Protein AF-A0A2C6MEG7-F1 (afdb_monomer)

pLDDT: mean 74.33, std 18.3, range [35.72, 91.44]

Foldseek 3Di:
DDDDPPPPPPPVPWDWFWQAAQLDGPVVSCVVVVHDPVNVCVVCVVVVHNGSNQWNTWTATPVRDIDTHGPPPDDPPPPPPPVPDD

Secondary structure (DSSP, 8-state):
------------SS--EEEEETTEE-HHHHHHTT--HHHHHHHHHHTT---GGGEEEEEE-TTSPEEEEETT--------------

Sequence (86 aa):
MTTGDIGVTTQYEGVASELIVDGKLIQQNLQQNNLSKEWLITQLQKQGIKSIEEVSFASLDTSGNLYVDKYHDNLQYVEDITDEEK

Mean predicted aligned error: 11.76 Å

Organism: NCBI:txid1383067

Structure (mmCIF, N/CA/C/O backbone):
data_AF-A0A2C6MEG7-F1
#
_entry.id   AF-A0A2C6MEG7-F1
#
loop_
_atom_site.group_PDB
_atom_site.id
_atom_site.type_symbol
_atom_site.label_atom_id
_atom_site.label_alt_id
_atom_site.label_comp_id
_atom_site.label_asym_id
_atom_site.label_entity_id
_atom_site.label_seq_id
_atom_site.pdbx_PDB_ins_code
_atom_site.Cartn_x
_atom_site.Cartn_y
_atom_site.Cartn_z
_atom_site.occupancy
_atom_site.B_iso_or_equiv
_atom_site.auth_seq_id
_atom_site.auth_comp_id
_atom_site.auth_asym_id
_atom_site.auth_atom_id
_atom_site.pdbx_PDB_model_num
ATOM 1 N N . MET A 1 1 ? -1.190 -13.909 -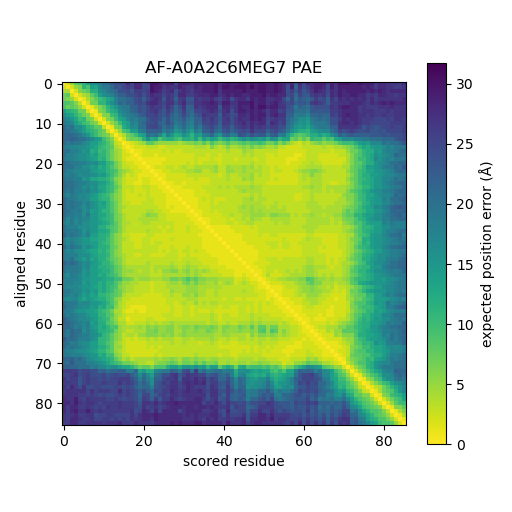41.344 1.00 35.72 1 MET A N 1
ATOM 2 C CA . MET A 1 1 ? -1.779 -13.149 -40.225 1.00 35.72 1 MET A CA 1
ATOM 3 C C . MET A 1 1 ? -0.918 -13.479 -39.032 1.00 35.72 1 MET A C 1
ATOM 5 O O . MET A 1 1 ? -0.999 -14.597 -38.543 1.00 35.72 1 MET A O 1
ATOM 9 N N . THR A 1 2 ? 0.019 -12.605 -38.695 1.00 45.09 2 THR A N 1
ATOM 10 C CA . THR A 1 2 ? 0.995 -12.894 -37.646 1.00 45.09 2 THR A CA 1
ATOM 11 C C . THR A 1 2 ? 0.676 -11.980 -36.479 1.00 45.09 2 THR A C 1
ATOM 13 O O . THR A 1 2 ? 0.708 -10.765 -36.622 1.00 45.09 2 THR A O 1
ATOM 16 N N . THR A 1 3 ? 0.239 -12.618 -35.397 1.00 51.09 3 THR A N 1
ATOM 17 C CA . THR A 1 3 ? 0.473 -12.300 -33.987 1.00 51.09 3 THR A CA 1
ATOM 18 C C . THR A 1 3 ? 1.212 -10.992 -33.704 1.00 51.09 3 THR A C 1
ATOM 20 O O . THR A 1 3 ? 2.334 -10.832 -34.178 1.00 51.09 3 THR A O 1
ATOM 23 N N . GLY A 1 4 ? 0.676 -10.155 -32.810 1.00 50.56 4 GLY A N 1
ATOM 24 C CA . GLY A 1 4 ? 1.560 -9.343 -31.966 1.00 50.56 4 GLY A CA 1
ATOM 25 C C . GLY A 1 4 ? 1.133 -7.932 -31.588 1.00 50.56 4 GLY A C 1
ATOM 26 O O . GLY A 1 4 ? 1.849 -7.329 -30.805 1.00 50.56 4 GLY A O 1
ATOM 27 N N . ASP A 1 5 ? 0.006 -7.401 -32.058 1.00 45.53 5 ASP A N 1
ATOM 28 C CA . ASP A 1 5 ? -0.377 -6.021 -31.719 1.00 45.53 5 ASP A CA 1
ATOM 29 C C . ASP A 1 5 ? -1.310 -5.968 -30.503 1.00 45.53 5 ASP A C 1
ATOM 31 O O . ASP A 1 5 ? -2.477 -5.590 -30.570 1.00 45.53 5 ASP A O 1
ATOM 35 N N . ILE A 1 6 ? -0.782 -6.391 -29.355 1.00 55.50 6 ILE A N 1
ATOM 36 C CA . ILE A 1 6 ? -1.165 -5.742 -28.105 1.00 55.50 6 ILE A CA 1
ATOM 37 C C . ILE A 1 6 ? -0.047 -4.736 -27.872 1.00 55.50 6 ILE A C 1
ATOM 39 O O . ILE A 1 6 ? 1.005 -5.086 -27.343 1.00 55.50 6 ILE A O 1
ATOM 43 N N . GLY A 1 7 ? -0.260 -3.506 -28.338 1.00 45.91 7 GLY A N 1
ATOM 44 C CA . GLY A 1 7 ? 0.611 -2.358 -28.109 1.00 45.91 7 GLY A CA 1
ATOM 45 C C . GLY A 1 7 ? 0.639 -1.947 -26.638 1.00 45.91 7 GLY A C 1
ATOM 46 O O . GLY A 1 7 ? 0.344 -0.805 -26.306 1.00 45.91 7 GLY A O 1
ATOM 47 N N . VAL A 1 8 ? 1.003 -2.863 -25.738 1.00 51.06 8 VAL A N 1
ATOM 48 C CA . VAL A 1 8 ? 1.616 -2.459 -24.481 1.00 51.06 8 VAL A CA 1
ATOM 49 C C . VAL A 1 8 ? 3.011 -2.014 -24.881 1.00 51.06 8 VAL A C 1
ATOM 51 O O . VAL A 1 8 ? 3.944 -2.810 -24.969 1.00 51.06 8 VAL A O 1
ATOM 54 N N . THR A 1 9 ? 3.137 -0.722 -25.174 1.00 40.38 9 THR A N 1
ATOM 55 C CA . THR A 1 9 ? 4.415 -0.037 -25.044 1.00 40.38 9 THR A CA 1
ATOM 56 C C . THR A 1 9 ? 4.775 -0.189 -23.563 1.00 40.38 9 THR A C 1
ATOM 58 O O . THR A 1 9 ? 4.380 0.592 -22.704 1.00 40.38 9 THR A O 1
ATOM 61 N N . THR A 1 10 ? 5.405 -1.308 -23.197 1.00 44.81 10 THR A N 1
ATOM 62 C CA . THR A 1 10 ? 6.065 -1.428 -21.903 1.00 44.81 10 THR A CA 1
ATOM 63 C C . THR A 1 10 ? 7.267 -0.520 -22.034 1.00 44.81 10 THR A C 1
ATOM 65 O O . THR A 1 10 ? 8.354 -0.957 -22.414 1.00 44.81 10 THR A O 1
ATOM 68 N N . GLN A 1 11 ? 7.035 0.773 -21.824 1.00 41.69 11 GLN A N 1
ATOM 69 C CA . GLN A 1 11 ? 8.078 1.745 -21.584 1.00 41.69 11 GLN A CA 1
ATOM 70 C C . GLN A 1 11 ? 8.723 1.292 -20.273 1.00 41.69 11 GLN A C 1
ATOM 72 O O . GLN A 1 11 ? 8.246 1.552 -19.172 1.00 41.69 11 GLN A O 1
ATOM 77 N N . TYR A 1 12 ? 9.714 0.419 -20.413 1.00 47.69 12 TYR A N 1
ATOM 78 C CA . TYR 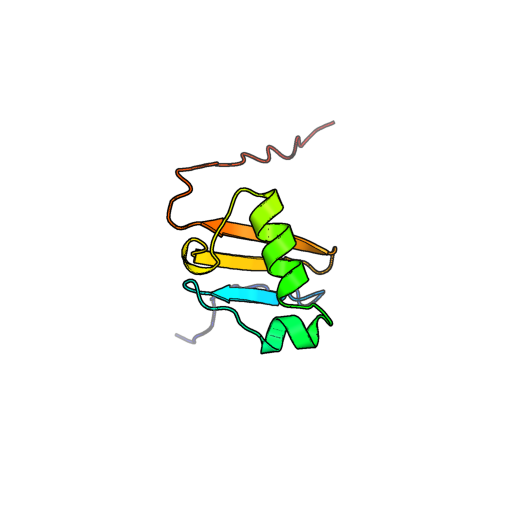A 1 12 ? 10.425 -0.206 -19.315 1.00 47.69 12 TYR A CA 1
ATOM 79 C C . TYR A 1 12 ? 11.435 0.822 -18.799 1.00 47.69 12 TYR A C 1
ATOM 81 O O . TYR A 1 12 ? 12.624 0.731 -19.085 1.00 47.69 12 TYR A O 1
ATOM 89 N N . GLU A 1 13 ? 10.938 1.836 -18.090 1.00 45.66 13 GLU A N 1
ATOM 90 C CA . GLU A 1 13 ? 11.757 2.856 -17.411 1.00 45.66 13 GLU A CA 1
ATOM 91 C C . GLU A 1 13 ? 11.561 2.859 -15.887 1.00 45.66 13 GLU A C 1
ATOM 93 O O . GLU A 1 13 ? 12.254 3.561 -15.160 1.00 45.66 13 GLU A O 1
ATOM 98 N N . GLY A 1 14 ? 10.695 1.988 -15.373 1.00 48.44 14 GLY A N 1
ATOM 99 C CA . GLY A 1 14 ? 10.400 1.911 -13.953 1.00 48.44 14 GLY A CA 1
ATOM 100 C C . GLY A 1 14 ? 9.073 1.211 -13.743 1.00 48.44 14 GLY A C 1
ATOM 101 O O . GLY A 1 14 ? 8.037 1.855 -13.650 1.00 48.44 14 GLY A O 1
ATOM 102 N N . VAL A 1 15 ? 9.077 -0.119 -13.756 1.00 61.50 15 VAL A N 1
ATOM 103 C CA . VAL A 1 15 ? 7.833 -0.888 -13.661 1.00 61.50 15 VAL A CA 1
ATOM 104 C C . VAL A 1 15 ? 7.200 -0.688 -12.287 1.00 61.50 15 VAL A C 1
ATOM 106 O O . VAL A 1 15 ? 7.769 -1.076 -11.263 1.00 61.50 15 VAL A O 1
ATOM 109 N N . ALA A 1 16 ? 6.017 -0.071 -12.277 1.00 71.69 16 ALA A N 1
ATOM 110 C CA . ALA A 1 16 ? 5.191 0.012 -11.088 1.00 71.69 16 ALA A CA 1
ATOM 111 C C . ALA A 1 16 ? 4.999 -1.395 -10.507 1.00 71.69 16 ALA A C 1
ATOM 113 O O . ALA A 1 16 ? 4.742 -2.361 -11.227 1.00 71.69 16 ALA A O 1
ATOM 114 N N . SER A 1 17 ? 5.168 -1.523 -9.199 1.00 86.19 17 SER A N 1
ATOM 115 C CA . SER A 1 17 ? 5.105 -2.812 -8.525 1.00 86.19 17 SER A CA 1
ATOM 116 C C . SER A 1 17 ? 3.709 -3.067 -7.997 1.00 86.19 17 SER A C 1
ATOM 118 O O . SER A 1 17 ? 3.219 -2.349 -7.127 1.00 86.19 17 SER A O 1
ATOM 120 N N . GLU A 1 18 ? 3.075 -4.115 -8.505 1.00 89.69 18 GLU A N 1
ATOM 121 C CA . GLU A 1 18 ? 1.751 -4.544 -8.064 1.00 89.69 18 GLU A CA 1
ATOM 122 C C . GLU A 1 18 ? 1.834 -5.063 -6.626 1.00 89.69 18 GLU A C 1
ATOM 124 O O . GLU A 1 18 ? 2.507 -6.053 -6.341 1.00 89.69 18 GLU A O 1
ATOM 129 N N . LEU A 1 19 ? 1.175 -4.390 -5.691 1.00 90.62 19 LEU A N 1
ATOM 130 C CA . LEU A 1 19 ? 1.173 -4.771 -4.282 1.00 90.62 19 LEU A CA 1
ATOM 131 C C . LEU A 1 19 ? -0.074 -5.583 -3.926 1.00 90.62 19 LEU A C 1
ATOM 133 O O . LEU A 1 19 ? 0.015 -6.479 -3.088 1.00 90.62 19 LEU A O 1
ATOM 137 N N . ILE A 1 20 ? -1.223 -5.294 -4.545 1.00 91.44 20 ILE A N 1
ATOM 138 C CA . ILE A 1 20 ? -2.482 -6.021 -4.331 1.00 91.44 20 ILE A CA 1
ATOM 139 C C . ILE A 1 20 ? -3.124 -6.322 -5.681 1.00 91.44 20 ILE A C 1
ATOM 141 O O . ILE A 1 20 ? -3.261 -5.426 -6.508 1.00 91.44 20 ILE A O 1
ATOM 145 N N . VAL A 1 21 ? -3.560 -7.566 -5.870 1.00 89.31 21 VAL A N 1
ATOM 146 C CA . VAL A 1 21 ? -4.335 -8.000 -7.038 1.00 89.31 21 VAL A CA 1
ATOM 147 C C . VAL A 1 21 ? -5.483 -8.875 -6.556 1.00 89.31 21 VAL A C 1
ATOM 149 O O . VAL A 1 21 ? -5.249 -9.837 -5.824 1.00 89.31 21 VAL A O 1
ATOM 152 N N . ASP A 1 22 ? -6.716 -8.551 -6.948 1.00 86.75 22 ASP A N 1
ATOM 153 C CA . ASP A 1 22 ? -7.928 -9.302 -6.588 1.00 86.75 22 ASP A CA 1
ATOM 154 C C . ASP A 1 22 ? -8.112 -9.417 -5.055 1.00 86.75 22 ASP A C 1
ATOM 156 O O . ASP A 1 22 ? -8.472 -10.463 -4.517 1.00 86.75 22 ASP A O 1
ATOM 160 N N . GLY A 1 23 ? -7.774 -8.361 -4.305 1.00 87.31 23 GLY A N 1
ATOM 161 C CA . GLY A 1 23 ? -7.786 -8.379 -2.831 1.00 87.31 23 GLY A CA 1
ATOM 162 C C . GLY A 1 23 ? -6.683 -9.218 -2.180 1.00 87.31 23 GLY A C 1
ATOM 163 O O . GLY A 1 23 ? -6.681 -9.405 -0.961 1.00 87.31 23 GLY A O 1
ATOM 164 N N . LYS A 1 24 ? -5.716 -9.723 -2.956 1.00 89.44 24 LYS A N 1
ATOM 165 C CA . LYS A 1 24 ? -4.594 -10.528 -2.455 1.00 89.44 24 LYS A CA 1
ATOM 166 C C . LYS A 1 24 ? -3.305 -9.725 -2.447 1.00 89.44 24 LYS A C 1
ATOM 168 O O . LYS A 1 24 ? -2.868 -9.197 -3.464 1.00 89.44 24 LYS A O 1
ATOM 173 N N . LEU A 1 25 ? -2.664 -9.691 -1.283 1.00 90.06 25 LEU A N 1
ATOM 174 C CA . LEU A 1 25 ? -1.366 -9.054 -1.085 1.00 90.06 25 LEU A CA 1
ATOM 175 C C . LEU A 1 25 ? -0.240 -9.852 -1.755 1.00 90.06 25 LEU A C 1
ATOM 177 O O . LEU A 1 25 ? 0.030 -10.992 -1.368 1.00 90.06 25 LEU A O 1
ATOM 181 N N . ILE A 1 26 ? 0.497 -9.217 -2.662 1.00 90.38 26 ILE A N 1
ATOM 182 C CA . ILE A 1 26 ? 1.685 -9.784 -3.303 1.00 90.38 26 ILE A CA 1
ATOM 183 C C . ILE A 1 26 ? 2.920 -9.450 -2.462 1.00 90.38 26 ILE A C 1
ATOM 185 O O . ILE A 1 26 ? 3.650 -8.490 -2.708 1.00 90.38 26 ILE A O 1
ATOM 189 N N . GLN A 1 27 ? 3.182 -10.273 -1.445 1.00 88.19 27 GLN A N 1
ATOM 190 C CA . GLN A 1 27 ? 4.311 -10.057 -0.530 1.00 88.19 27 GLN A CA 1
ATOM 191 C C . GLN A 1 27 ? 5.671 -10.011 -1.243 1.00 88.19 27 GLN A C 1
ATOM 193 O O . GLN A 1 27 ? 6.549 -9.262 -0.823 1.00 88.19 27 GLN A O 1
ATOM 198 N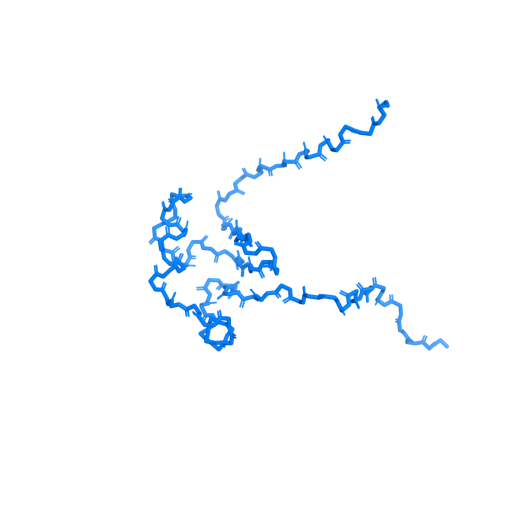 N . GLN A 1 28 ? 5.833 -10.768 -2.331 1.00 87.19 28 GLN A N 1
ATOM 199 C CA . GLN A 1 28 ? 7.063 -10.778 -3.125 1.00 87.19 28 GLN A CA 1
ATOM 200 C C . GLN A 1 28 ? 7.389 -9.391 -3.689 1.00 87.19 28 GLN A C 1
ATOM 202 O O . GLN A 1 28 ? 8.546 -8.980 -3.676 1.00 87.19 28 GLN A O 1
ATOM 207 N N . ASN A 1 29 ? 6.381 -8.647 -4.146 1.00 87.00 29 ASN A N 1
ATOM 208 C CA . ASN A 1 29 ? 6.579 -7.317 -4.713 1.00 87.00 29 ASN A CA 1
ATOM 209 C C . ASN A 1 29 ? 6.862 -6.291 -3.613 1.00 87.00 29 ASN A C 1
ATOM 211 O O . ASN A 1 29 ? 7.757 -5.466 -3.775 1.00 87.00 29 ASN A O 1
ATOM 215 N N . LEU A 1 30 ? 6.215 -6.399 -2.447 1.00 87.25 30 LEU A N 1
ATOM 216 C CA . LEU A 1 30 ? 6.579 -5.578 -1.285 1.00 87.25 30 LEU A CA 1
ATOM 217 C C . LEU A 1 30 ? 8.049 -5.776 -0.892 1.00 87.25 30 LEU A C 1
ATOM 219 O O . LEU A 1 30 ? 8.771 -4.799 -0.717 1.00 87.25 30 LEU A O 1
ATOM 223 N N . GLN A 1 31 ? 8.506 -7.028 -0.802 1.00 86.81 31 GLN A N 1
ATOM 224 C CA . GLN A 1 31 ? 9.892 -7.344 -0.448 1.00 86.81 31 GLN A CA 1
ATOM 225 C C . GLN A 1 31 ? 10.889 -6.816 -1.482 1.00 86.81 31 GLN A C 1
ATOM 227 O O . GLN A 1 31 ? 11.909 -6.249 -1.100 1.00 86.81 31 GLN A O 1
ATOM 232 N N . GLN A 1 32 ? 10.580 -6.942 -2.775 1.00 85.56 32 GLN A N 1
ATOM 233 C CA . GLN A 1 32 ? 11.408 -6.382 -3.849 1.00 85.56 32 GLN A CA 1
ATOM 234 C C . GLN A 1 32 ? 11.533 -4.854 -3.756 1.00 85.56 32 GLN A C 1
ATOM 236 O O . GLN A 1 32 ? 12.595 -4.307 -4.038 1.00 85.56 32 GLN A O 1
ATOM 241 N N . ASN A 1 33 ? 10.488 -4.174 -3.278 1.00 83.31 33 ASN A N 1
ATOM 242 C CA . ASN A 1 33 ? 10.487 -2.726 -3.056 1.00 83.31 33 ASN A CA 1
ATOM 243 C C . ASN A 1 33 ? 11.020 -2.317 -1.674 1.00 83.31 33 ASN A C 1
ATOM 245 O O . ASN A 1 33 ? 10.983 -1.139 -1.333 1.00 83.31 33 ASN A O 1
ATOM 249 N N . ASN A 1 34 ? 11.525 -3.261 -0.867 1.00 87.00 34 ASN A N 1
ATOM 250 C CA . ASN A 1 34 ? 11.941 -3.023 0.521 1.00 87.00 34 ASN A CA 1
ATOM 251 C C . ASN A 1 34 ? 10.827 -2.391 1.384 1.00 87.00 34 ASN A C 1
ATOM 253 O O . ASN A 1 34 ? 11.092 -1.620 2.306 1.00 87.00 34 ASN A O 1
ATOM 257 N N . LEU A 1 35 ? 9.570 -2.730 1.090 1.00 87.69 35 LEU A N 1
ATOM 258 C CA . LEU A 1 35 ? 8.395 -2.262 1.813 1.00 87.69 35 LEU A CA 1
ATOM 259 C C . LEU A 1 35 ? 7.858 -3.333 2.758 1.00 87.69 35 LEU A C 1
ATOM 261 O O . LEU A 1 35 ? 7.816 -4.525 2.451 1.00 87.69 35 LEU A O 1
ATOM 265 N N . SER A 1 36 ? 7.364 -2.881 3.906 1.00 89.69 36 SER A N 1
ATOM 266 C CA . SER A 1 36 ? 6.698 -3.738 4.884 1.00 89.69 36 SER A CA 1
ATOM 267 C C . SER A 1 36 ? 5.191 -3.776 4.650 1.00 89.69 36 SER A C 1
ATOM 269 O O . SER A 1 36 ? 4.583 -2.791 4.230 1.00 89.69 36 SER A O 1
ATOM 271 N N . LYS A 1 37 ? 4.545 -4.888 5.023 1.00 89.25 37 LYS A N 1
ATOM 272 C CA . LYS A 1 37 ? 3.074 -4.991 5.026 1.00 89.25 37 LYS A CA 1
ATOM 273 C C . LYS A 1 37 ? 2.422 -3.861 5.837 1.00 89.25 37 LYS A C 1
ATOM 275 O O . LYS A 1 37 ? 1.393 -3.334 5.432 1.00 89.25 37 LYS A O 1
ATOM 280 N N . GLU A 1 38 ? 3.039 -3.467 6.949 1.00 90.81 38 GLU A N 1
ATOM 281 C CA . GLU A 1 38 ? 2.593 -2.349 7.791 1.00 90.81 38 GLU A CA 1
ATOM 282 C C . GLU A 1 38 ? 2.580 -1.011 7.047 1.00 90.81 38 GLU A C 1
ATOM 284 O O . GLU A 1 38 ? 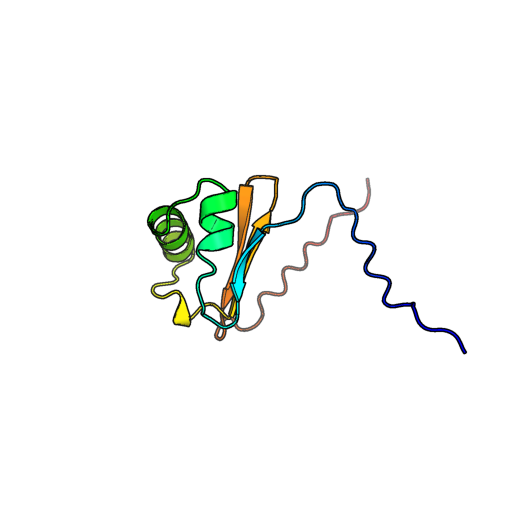1.653 -0.222 7.227 1.00 90.81 38 GLU A O 1
ATOM 289 N N . TRP A 1 39 ? 3.565 -0.766 6.174 1.00 91.19 39 TRP A N 1
ATOM 290 C CA . TRP A 1 39 ? 3.596 0.434 5.339 1.00 91.19 39 TRP A CA 1
ATOM 291 C C . TRP A 1 39 ? 2.379 0.464 4.417 1.00 91.19 39 TRP A C 1
ATOM 293 O O . TRP A 1 39 ? 1.664 1.463 4.391 1.00 91.19 39 TRP A O 1
ATOM 303 N N . LEU A 1 40 ? 2.089 -0.652 3.739 1.00 89.38 40 LEU A N 1
ATOM 304 C CA . LEU A 1 40 ? 0.939 -0.748 2.844 1.00 89.38 40 LEU A CA 1
ATOM 305 C C . LEU A 1 40 ? -0.374 -0.541 3.603 1.00 89.38 40 LEU A C 1
ATOM 307 O O . LEU A 1 40 ? -1.191 0.270 3.186 1.00 89.38 40 LEU A O 1
ATOM 311 N N . ILE A 1 41 ? -0.552 -1.209 4.748 1.00 89.75 41 ILE A N 1
ATOM 312 C CA . ILE A 1 41 ? -1.735 -1.021 5.603 1.00 89.75 41 ILE A CA 1
ATOM 313 C C . ILE A 1 41 ? -1.871 0.446 6.021 1.00 89.75 41 ILE A C 1
ATOM 315 O O . ILE A 1 41 ? -2.966 0.991 5.963 1.00 89.75 41 ILE A O 1
ATOM 319 N N . THR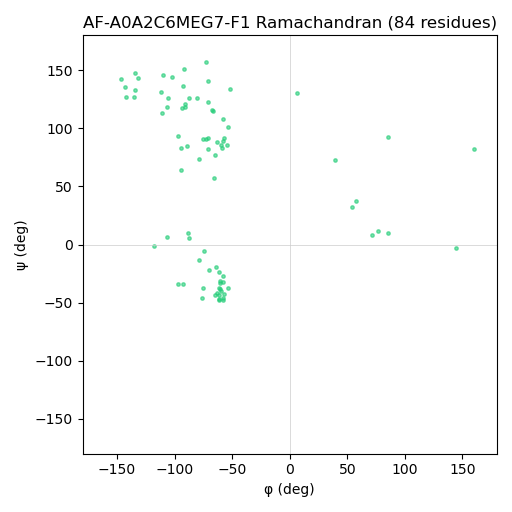 A 1 42 ? -0.769 1.104 6.385 1.00 91.19 42 THR A N 1
ATOM 320 C CA . THR A 1 42 ? -0.775 2.526 6.753 1.00 91.19 42 THR A CA 1
ATOM 321 C C . THR A 1 42 ? -1.238 3.401 5.588 1.00 91.19 42 THR A C 1
ATOM 323 O O . THR A 1 42 ? -2.036 4.313 5.794 1.00 91.19 42 THR A O 1
ATOM 326 N N . GLN A 1 43 ? -0.771 3.140 4.361 1.00 90.19 43 GLN A N 1
ATOM 327 C CA . GLN A 1 43 ? -1.226 3.888 3.184 1.00 90.19 43 GLN A CA 1
ATOM 328 C C . GLN A 1 43 ? -2.712 3.645 2.897 1.00 90.19 43 GLN A C 1
ATOM 330 O O . GLN A 1 43 ? -3.457 4.594 2.678 1.00 90.19 43 GLN A O 1
ATOM 335 N N . LEU A 1 44 ? -3.167 2.394 2.979 1.00 89.12 44 LEU A N 1
ATOM 336 C CA . LEU A 1 44 ? -4.580 2.044 2.824 1.00 89.12 44 LEU A CA 1
ATOM 337 C C . L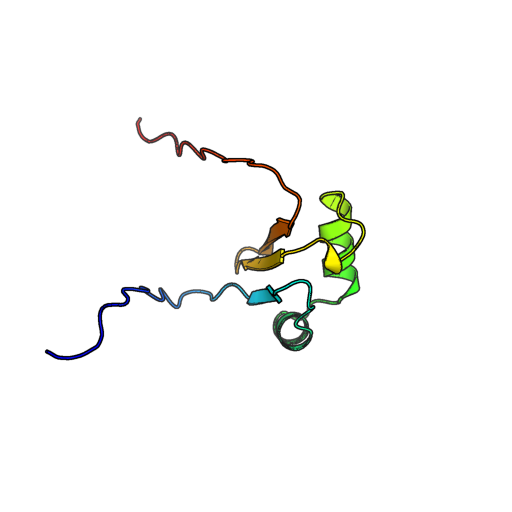EU A 1 44 ? -5.450 2.773 3.856 1.00 89.12 44 LEU A C 1
ATOM 339 O O . LEU A 1 44 ? -6.438 3.414 3.497 1.00 89.12 44 LEU A O 1
ATOM 343 N N . GLN A 1 45 ? -5.034 2.775 5.123 1.00 89.06 45 GLN A N 1
ATOM 344 C CA . GLN A 1 45 ? -5.731 3.475 6.201 1.00 89.06 45 GLN A CA 1
ATOM 345 C C . GLN A 1 45 ? -5.802 4.988 5.977 1.00 89.06 45 GLN A C 1
ATOM 347 O O . GLN A 1 45 ? -6.839 5.587 6.262 1.00 89.06 45 GLN A O 1
ATOM 352 N N . LYS A 1 46 ? -4.749 5.614 5.427 1.00 87.94 46 LYS A N 1
ATOM 353 C CA . LYS A 1 46 ? -4.778 7.040 5.047 1.00 87.94 46 LYS A CA 1
ATOM 354 C C . LYS A 1 46 ? -5.849 7.342 4.001 1.00 87.94 46 LYS A C 1
ATOM 356 O O . LYS A 1 46 ? -6.418 8.427 4.024 1.00 87.94 46 LYS A O 1
ATOM 361 N N . GLN A 1 47 ? -6.153 6.382 3.131 1.00 84.75 47 GLN A N 1
ATOM 362 C CA . GLN A 1 47 ? -7.227 6.478 2.139 1.00 84.75 47 GLN A CA 1
ATOM 363 C C . GLN A 1 47 ? -8.592 6.001 2.668 1.00 84.75 47 GLN A C 1
ATOM 365 O O . GLN A 1 47 ? -9.540 5.841 1.899 1.00 84.75 47 GLN A O 1
ATOM 370 N N . GLY A 1 48 ? -8.707 5.749 3.977 1.00 87.06 48 GLY A N 1
ATOM 371 C CA . GLY A 1 48 ? -9.939 5.285 4.616 1.00 87.06 48 GLY A CA 1
ATOM 372 C C . GLY A 1 48 ? -10.249 3.801 4.399 1.00 87.06 48 GLY A C 1
ATOM 373 O O . GLY A 1 48 ? -11.352 3.365 4.721 1.00 87.06 48 GLY A O 1
ATOM 374 N N . ILE A 1 49 ? -9.299 3.023 3.877 1.00 87.62 49 ILE A N 1
ATOM 375 C CA . ILE A 1 49 ? -9.443 1.584 3.632 1.00 87.62 49 ILE A CA 1
ATOM 376 C C . ILE A 1 49 ? -9.046 0.830 4.895 1.00 87.62 49 ILE A C 1
ATOM 378 O O . ILE A 1 49 ? -7.954 1.029 5.433 1.00 87.62 49 ILE A O 1
ATOM 382 N N . LYS A 1 50 ? -9.929 -0.044 5.382 1.00 85.12 50 LYS A N 1
ATOM 383 C CA . LYS A 1 50 ? -9.691 -0.794 6.623 1.00 85.12 50 LYS A CA 1
ATOM 384 C C . LYS A 1 50 ? -9.054 -2.147 6.348 1.00 85.12 50 LYS A C 1
ATOM 386 O O . LYS A 1 50 ? -8.212 -2.579 7.135 1.00 85.12 50 LYS A O 1
ATOM 391 N N . SER A 1 51 ? -9.416 -2.769 5.229 1.00 85.62 51 SER A N 1
ATOM 392 C CA . SER A 1 51 ? -8.955 -4.104 4.862 1.00 85.62 51 SER A CA 1
ATOM 393 C C . SER A 1 51 ? -8.444 -4.167 3.426 1.00 85.62 51 SER A C 1
ATOM 395 O O . SER A 1 51 ? -9.023 -3.586 2.515 1.00 85.62 51 SER A O 1
ATOM 397 N N . ILE A 1 52 ? -7.386 -4.957 3.210 1.00 87.00 52 ILE A N 1
ATOM 398 C CA . ILE A 1 52 ? -6.859 -5.264 1.866 1.00 87.00 52 ILE A CA 1
ATOM 399 C C . ILE A 1 52 ? -7.886 -5.984 0.981 1.00 87.00 52 ILE A C 1
ATOM 401 O O . ILE A 1 52 ? -7.796 -5.919 -0.233 1.00 87.00 52 ILE A O 1
ATOM 405 N N . GLU A 1 53 ? -8.863 -6.655 1.587 1.00 87.06 53 GLU A N 1
ATOM 406 C CA . GLU A 1 53 ? -9.928 -7.377 0.884 1.00 87.06 53 GLU A CA 1
ATOM 407 C C . GLU A 1 53 ? -10.911 -6.423 0.187 1.00 87.06 53 GLU A C 1
ATOM 409 O O . GLU A 1 53 ? -11.583 -6.809 -0.763 1.00 87.06 53 GLU A O 1
ATOM 414 N N . GLU A 1 54 ? -10.982 -5.163 0.632 1.00 87.44 54 GLU A N 1
ATOM 415 C CA . GLU A 1 54 ? -11.786 -4.117 -0.012 1.00 87.44 54 GLU A CA 1
ATOM 416 C C . GLU A 1 54 ? -11.092 -3.551 -1.263 1.00 87.44 54 GLU A C 1
ATOM 418 O O . GLU A 1 54 ? -11.721 -2.852 -2.061 1.00 87.44 54 GLU A O 1
ATOM 423 N N . VAL A 1 55 ? -9.802 -3.853 -1.433 1.00 89.50 55 VAL A N 1
ATOM 424 C CA . VAL A 1 55 ? -8.951 -3.377 -2.523 1.00 89.50 55 VAL A CA 1
ATOM 425 C C . VAL A 1 55 ? -9.006 -4.371 -3.674 1.00 89.50 55 VAL A C 1
ATOM 427 O O . VAL A 1 55 ? -8.628 -5.527 -3.521 1.00 89.50 55 VAL A O 1
ATOM 430 N N . SER A 1 56 ? -9.434 -3.915 -4.843 1.00 89.12 56 SER A N 1
ATOM 431 C CA . SER A 1 56 ? -9.377 -4.703 -6.074 1.00 89.12 56 SER A CA 1
ATOM 432 C C . SER A 1 56 ? -7.948 -4.744 -6.612 1.00 89.12 56 SER A C 1
ATOM 434 O O . SER A 1 56 ? -7.413 -5.813 -6.912 1.00 89.12 56 SER A O 1
ATOM 436 N N . PHE A 1 57 ? -7.286 -3.587 -6.645 1.00 88.56 57 PHE A N 1
ATOM 437 C CA . PHE A 1 57 ? -5.944 -3.447 -7.193 1.00 88.56 57 PHE A CA 1
ATOM 438 C C . PHE A 1 57 ? -5.141 -2.394 -6.428 1.00 88.56 57 PHE A C 1
ATOM 440 O O . PHE A 1 57 ? -5.675 -1.363 -6.033 1.00 88.56 57 PHE A O 1
ATOM 447 N N . ALA A 1 58 ? -3.848 -2.627 -6.216 1.00 90.12 58 ALA A N 1
ATOM 448 C CA . ALA A 1 58 ? -2.936 -1.590 -5.749 1.00 90.12 58 ALA A CA 1
ATOM 449 C C . ALA A 1 58 ? -1.567 -1.743 -6.398 1.00 90.12 58 ALA A C 1
ATOM 451 O O . ALA A 1 58 ? -1.011 -2.844 -6.422 1.00 90.12 58 ALA A O 1
ATOM 452 N N . SER A 1 59 ? -0.990 -0.634 -6.845 1.00 89.19 59 SER A N 1
ATOM 453 C CA . SER A 1 59 ? 0.340 -0.583 -7.446 1.00 89.19 59 SER A CA 1
ATOM 454 C C . SER A 1 59 ? 1.148 0.577 -6.883 1.00 89.19 59 SER A C 1
ATOM 456 O O . SER A 1 59 ? 0.612 1.618 -6.509 1.00 89.19 59 SER A O 1
ATOM 458 N N . LEU A 1 60 ? 2.457 0.381 -6.788 1.00 87.69 60 LEU A N 1
ATOM 459 C CA . LEU A 1 60 ? 3.401 1.411 -6.387 1.00 87.69 60 LEU A CA 1
ATOM 460 C C . LEU A 1 60 ? 4.183 1.877 -7.604 1.00 87.69 60 LEU A C 1
ATOM 462 O O . LEU A 1 60 ? 4.915 1.084 -8.193 1.00 87.69 60 LEU A O 1
ATOM 466 N N . ASP A 1 61 ? 4.062 3.150 -7.947 1.00 83.62 61 ASP A N 1
ATOM 467 C CA . ASP A 1 61 ? 4.875 3.764 -8.988 1.00 83.62 61 ASP A CA 1
ATOM 468 C C . ASP A 1 61 ? 6.328 3.980 -8.524 1.00 83.62 61 ASP A C 1
ATOM 470 O O . ASP A 1 61 ? 6.605 4.108 -7.328 1.00 83.62 61 ASP A O 1
ATOM 474 N N . THR A 1 62 ? 7.269 4.080 -9.464 1.00 77.69 62 THR A N 1
ATOM 475 C CA . THR A 1 62 ? 8.689 4.345 -9.152 1.00 77.69 62 THR A CA 1
ATOM 476 C C . THR A 1 62 ? 8.955 5.696 -8.500 1.00 77.69 62 THR A C 1
ATOM 478 O O . THR A 1 62 ? 9.964 5.856 -7.814 1.00 77.69 62 THR A O 1
ATOM 481 N N . SER A 1 63 ? 8.019 6.635 -8.621 1.00 79.12 63 SER A N 1
ATOM 482 C CA . SER A 1 63 ? 8.031 7.912 -7.903 1.00 79.12 63 SER A CA 1
ATOM 483 C C . SER A 1 63 ? 7.650 7.772 -6.417 1.00 79.12 63 SER A C 1
ATOM 485 O O . SER A 1 63 ? 7.696 8.749 -5.672 1.00 79.12 63 SER A O 1
ATOM 487 N N . GLY A 1 64 ? 7.254 6.572 -5.969 1.00 78.38 64 GLY A N 1
ATOM 488 C CA . GLY A 1 64 ? 6.797 6.290 -4.604 1.00 78.38 64 GLY A CA 1
ATOM 489 C C . GLY A 1 64 ? 5.310 6.571 -4.366 1.00 78.38 64 GLY A C 1
ATOM 490 O O . GLY A 1 64 ? 4.857 6.539 -3.220 1.00 78.38 64 GLY A O 1
ATOM 491 N N . ASN A 1 65 ? 4.547 6.832 -5.429 1.00 83.88 65 ASN A N 1
ATOM 492 C CA . ASN A 1 65 ? 3.105 7.041 -5.350 1.00 83.88 65 ASN A CA 1
ATOM 493 C C . ASN A 1 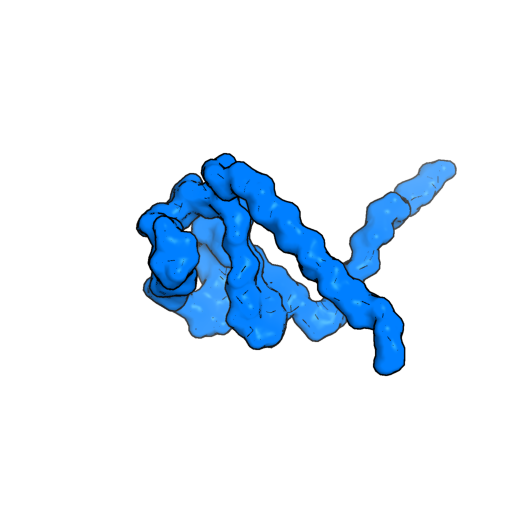65 ? 2.382 5.691 -5.285 1.00 83.88 65 ASN A C 1
ATOM 495 O O . ASN A 1 65 ? 2.583 4.837 -6.148 1.00 83.88 65 ASN A O 1
ATOM 499 N N . LEU A 1 66 ? 1.538 5.498 -4.268 1.00 88.00 66 LEU A N 1
ATOM 500 C CA . LEU A 1 66 ? 0.685 4.316 -4.165 1.00 88.00 66 LEU A CA 1
ATOM 501 C C . LEU A 1 66 ? -0.658 4.598 -4.835 1.00 88.00 66 LEU A C 1
ATOM 503 O O . LEU A 1 66 ? -1.416 5.446 -4.372 1.00 88.00 66 LEU A O 1
ATOM 507 N N . TYR A 1 67 ? -0.967 3.837 -5.874 1.00 87.88 67 TYR A N 1
ATOM 508 C CA . TYR A 1 67 ? -2.291 3.775 -6.466 1.00 87.88 67 TYR A CA 1
ATOM 509 C C . TYR A 1 67 ? -3.090 2.636 -5.831 1.00 87.88 67 TYR A C 1
ATOM 511 O O . TYR A 1 67 ? -2.561 1.541 -5.626 1.00 87.88 67 TYR A O 1
ATOM 519 N N . VAL A 1 68 ? -4.361 2.884 -5.509 1.00 89.25 68 VAL A N 1
ATOM 520 C CA . VAL A 1 68 ? -5.251 1.888 -4.901 1.00 89.25 68 VAL A CA 1
ATOM 521 C C . VAL A 1 68 ? -6.657 2.040 -5.459 1.00 89.25 68 VAL A C 1
ATOM 523 O O . VAL A 1 68 ? -7.259 3.105 -5.354 1.00 89.25 68 VAL A O 1
ATOM 526 N N . ASP A 1 69 ? -7.190 0.937 -5.957 1.00 86.88 69 ASP A N 1
ATOM 527 C CA . ASP A 1 69 ? -8.538 0.782 -6.479 1.00 86.88 69 ASP A CA 1
ATOM 528 C C . ASP A 1 69 ? -9.350 -0.134 -5.552 1.00 86.88 69 ASP A C 1
ATOM 530 O O . ASP A 1 69 ? -8.882 -1.204 -5.151 1.00 86.88 69 ASP A O 1
ATOM 534 N N . LYS A 1 70 ? -10.561 0.280 -5.171 1.00 87.94 70 LYS A N 1
ATOM 535 C CA . LYS A 1 70 ? -11.434 -0.478 -4.258 1.00 87.94 70 LYS A CA 1
ATOM 536 C C . LYS A 1 70 ? -12.632 -1.015 -5.025 1.00 87.94 70 LYS A C 1
ATOM 538 O O . LYS A 1 70 ? -13.222 -0.293 -5.818 1.00 87.94 70 LYS A O 1
ATOM 543 N N . TYR A 1 71 ? -13.114 -2.201 -4.656 1.00 80.94 71 TYR A N 1
ATOM 544 C CA . TYR A 1 71 ? -14.324 -2.786 -5.257 1.00 80.94 71 TYR A CA 1
ATOM 545 C C . TYR A 1 71 ? -15.577 -1.909 -5.129 1.00 80.94 71 TYR A C 1
ATOM 547 O O . TYR A 1 71 ? -16.500 -2.021 -5.930 1.00 80.94 71 TYR A O 1
ATOM 555 N N . HIS A 1 72 ? -15.631 -1.072 -4.091 1.00 70.50 72 HIS A N 1
ATOM 556 C CA . HIS A 1 72 ? -16.776 -0.217 -3.778 1.00 70.50 72 HIS A CA 1
ATOM 557 C C . HIS A 1 72 ? -16.539 1.270 -4.079 1.00 70.50 72 HIS A C 1
ATOM 559 O O . HIS A 1 72 ? -17.399 2.084 -3.731 1.00 70.50 72 HIS A O 1
ATOM 565 N N . ASP A 1 73 ? -15.416 1.651 -4.706 1.00 59.00 73 ASP A N 1
ATOM 566 C CA . ASP A 1 73 ? -15.243 3.038 -5.151 1.00 59.00 73 ASP A CA 1
ATOM 567 C C . ASP A 1 73 ? -16.090 3.265 -6.407 1.00 59.00 73 ASP A C 1
ATOM 569 O O . ASP A 1 73 ? -15.708 2.991 -7.542 1.00 59.00 73 ASP A O 1
ATOM 573 N N . ASN A 1 74 ? -17.323 3.706 -6.172 1.00 52.56 74 ASN A N 1
ATOM 574 C CA . ASN A 1 74 ? -18.147 4.316 -7.197 1.00 52.56 74 ASN A CA 1
ATOM 575 C C . ASN A 1 74 ? -17.391 5.530 -7.759 1.00 52.56 74 ASN A C 1
ATOM 577 O O . ASN A 1 74 ? -17.307 6.551 -7.084 1.00 52.56 74 ASN A O 1
ATOM 581 N N . LEU A 1 75 ? -16.891 5.400 -8.991 1.00 55.88 75 LEU A N 1
ATOM 582 C CA . LEU A 1 75 ? -16.653 6.482 -9.951 1.00 55.88 75 LEU A CA 1
ATOM 583 C C . LEU A 1 75 ? -16.109 7.788 -9.339 1.00 55.88 75 LEU A C 1
ATOM 585 O O . LEU A 1 75 ? -16.802 8.804 -9.339 1.00 55.88 75 LEU A O 1
ATOM 589 N N . GLN A 1 76 ? -14.846 7.816 -8.919 1.00 45.94 76 GLN A N 1
ATOM 590 C CA . GLN A 1 76 ? -14.074 9.050 -9.076 1.00 45.94 76 GLN A CA 1
ATOM 591 C C . GLN A 1 76 ? -13.288 8.961 -10.373 1.00 45.94 76 GLN A C 1
ATOM 593 O O . GLN A 1 76 ? -12.116 8.601 -10.421 1.00 45.94 76 GLN A O 1
ATOM 598 N N . TYR A 1 77 ? -14.004 9.296 -11.446 1.00 48.03 77 TYR A N 1
ATOM 599 C CA . TYR A 1 77 ? -13.404 9.840 -12.650 1.00 48.03 77 TYR A CA 1
ATOM 600 C C . TYR A 1 77 ? -12.646 11.094 -12.202 1.00 48.03 77 TYR A C 1
ATOM 602 O O . TYR A 1 77 ? -13.223 12.173 -12.070 1.00 48.03 77 TYR A O 1
ATOM 610 N N . VAL A 1 78 ? -11.366 10.945 -11.872 1.00 50.59 78 VAL A N 1
ATOM 611 C CA . VAL A 1 78 ? -10.469 12.086 -11.931 1.00 50.59 78 VAL A CA 1
ATOM 612 C C . VAL A 1 78 ? -10.300 12.336 -13.419 1.00 50.59 78 VAL A C 1
ATOM 614 O O . VAL A 1 78 ? -9.487 11.718 -14.100 1.00 50.59 78 VAL A O 1
ATOM 617 N N . GLU A 1 79 ? -11.154 13.201 -13.964 1.00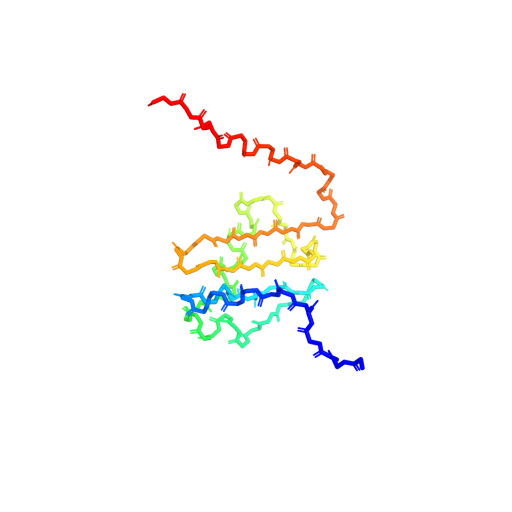 47.06 79 GLU A N 1
ATOM 618 C CA . GLU A 1 79 ? -10.690 14.061 -15.040 1.00 47.06 79 GLU A CA 1
ATOM 619 C C . GLU A 1 79 ? -9.529 14.847 -14.422 1.00 47.06 79 GLU A C 1
ATOM 621 O O . GLU A 1 79 ? -9.698 15.957 -13.923 1.00 47.06 79 GLU A O 1
ATOM 626 N N . ASP A 1 80 ? -8.340 14.244 -14.410 1.00 44.47 80 ASP A N 1
ATOM 627 C CA . ASP A 1 80 ? -7.110 15.000 -14.544 1.00 44.47 80 ASP A CA 1
ATOM 628 C C . ASP A 1 80 ? -7.207 15.580 -15.960 1.00 44.47 80 ASP A C 1
ATOM 630 O O . ASP A 1 80 ? -6.669 15.058 -16.935 1.00 44.47 80 ASP A O 1
ATOM 634 N N . ILE A 1 81 ? -8.024 16.632 -16.088 1.00 52.91 81 ILE A N 1
ATOM 635 C CA . ILE A 1 81 ? -7.787 17.702 -17.038 1.00 52.91 81 ILE A CA 1
ATOM 636 C C . ILE A 1 81 ? -6.380 18.164 -16.698 1.00 52.91 81 ILE A C 1
ATOM 638 O O . ILE A 1 81 ? -6.168 19.051 -15.874 1.00 52.91 81 ILE A O 1
ATOM 642 N N . THR A 1 82 ? -5.405 17.480 -17.293 1.00 60.00 82 THR A N 1
ATOM 643 C CA . THR A 1 82 ? -4.138 18.095 -17.617 1.00 60.00 82 THR A CA 1
ATOM 644 C C . THR A 1 82 ? -4.561 19.312 -18.418 1.00 60.00 82 THR A C 1
ATOM 646 O O . THR A 1 82 ? -5.047 19.190 -19.542 1.00 60.00 82 THR A O 1
ATOM 649 N N . ASP A 1 83 ? -4.552 20.456 -17.742 1.00 49.84 83 ASP A N 1
ATOM 650 C CA . ASP A 1 83 ? -4.678 21.772 -18.336 1.00 49.84 83 ASP A CA 1
ATOM 651 C C . ASP A 1 83 ? -3.524 21.866 -19.338 1.00 49.84 83 ASP A C 1
ATOM 653 O O . ASP A 1 83 ? -2.377 22.153 -18.995 1.00 49.84 83 ASP A O 1
ATOM 657 N N . GLU A 1 84 ? -3.808 21.430 -20.563 1.00 67.06 84 GLU A N 1
ATOM 658 C CA . GLU A 1 84 ? -3.044 21.793 -21.735 1.00 67.06 84 GLU A CA 1
ATOM 659 C C . GLU A 1 84 ? -3.356 23.269 -22.015 1.00 67.06 84 GLU A C 1
ATOM 661 O O . GLU A 1 84 ? -4.504 23.706 -21.915 1.00 67.06 84 GLU A O 1
ATOM 666 N N . GLU A 1 85 ? -2.313 23.994 -22.415 1.00 54.22 85 GLU A N 1
ATOM 667 C CA . GLU A 1 85 ? -2.312 25.360 -22.943 1.00 54.22 85 GLU A CA 1
ATOM 668 C C . GLU A 1 85 ? -2.287 26.531 -21.937 1.00 54.22 85 GLU A C 1
ATOM 670 O O . GLU A 1 85 ? -3.310 27.155 -21.643 1.00 54.22 85 GLU A O 1
ATOM 675 N N . LYS A 1 86 ? -1.068 27.004 -21.613 1.00 43.66 86 LYS A N 1
ATOM 676 C 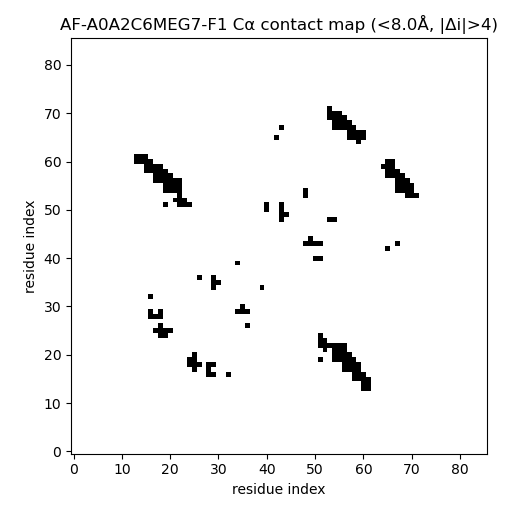CA . LYS A 1 86 ? -0.559 28.260 -22.214 1.00 43.66 86 LYS A CA 1
ATOM 677 C C . LYS A 1 86 ? 0.953 28.468 -22.089 1.00 43.66 86 LYS A C 1
ATOM 679 O O . LYS A 1 86 ? 1.485 28.378 -20.963 1.00 43.66 86 LYS A O 1
#

Solvent-accessible surface area (backbone atoms only — not comparable to full-atom values): 5477 Å² total; per-residue (Å²): 138,80,87,76,89,70,83,70,78,73,74,83,84,56,78,54,41,56,39,28,54,81,32,39,75,37,62,69,42,29,54,76,70,75,44,54,72,66,57,52,51,52,54,38,43,75,74,72,40,89,50,62,70,53,26,39,37,25,34,34,38,76,89,72,49,75,47,76,42,42,77,79,65,76,79,80,78,74,78,73,70,71,83,76,87,133

Radius of gyration: 15.8 Å; Cα contacts (8 Å, |Δi|>4): 98; chains: 1; bounding box: 30×41×48 Å

InterPro domains:
  IPR007353 YetF, C-terminal domain [PF04239] (13-73)
  IPR023090 UPF0702, alpha/beta domain superfamily [G3DSA:3.30.240.20] (16-76)

Nearest PDB structures (foldseek):
  3c6f-assembly1_C  TM=7.966E-01  e=1.130E-04  Bacillus subtilis
  7es4-assembly1_A  TM=3.954E-01  e=4.156E+00  Escherichia coli
  2xdp-assembly1_A-2  TM=3.889E-01  e=8.969E+00  Homo sapiens